Protein AF-G2H2E8-F1 (afdb_monomer)

Foldseek 3Di:
DKDKDLDVVVLVVVLVVQVPDPQKDWPDPVSGFDPDDPPDDDDPVVVVCVVVVGDMGMTDIDGHD

Solvent-accessible surface area (backbone atoms only — n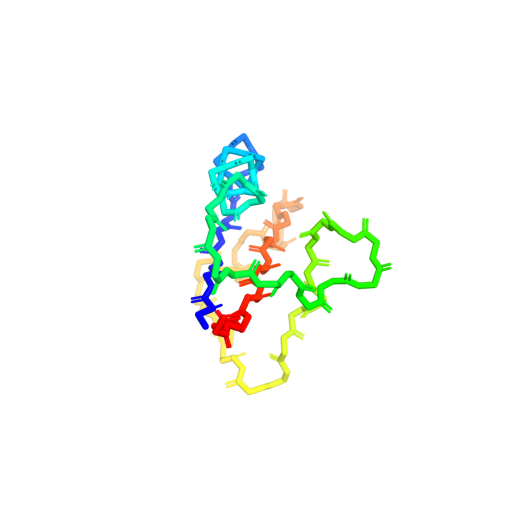ot comparable to full-atom values): 3940 Å² total; per-residue (Å²): 90,76,49,73,42,68,45,68,74,56,44,53,50,52,46,56,53,49,74,68,37,83,48,48,42,71,70,21,95,81,74,64,58,34,79,79,56,88,88,60,79,88,48,75,65,53,59,54,29,50,76,70,70,40,61,71,44,26,38,44,33,44,80,44,134

pLDDT: mean 90.36, std 6.88, range [71.5, 98.0]

Organism: NCBI:txid1005043

InterPro domains:
  IPR003358 tRNA (guanine-N-7)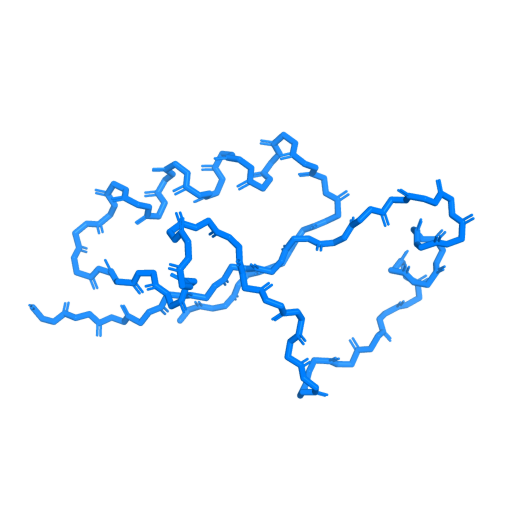 methyltransferase, Trmb type [PF02390] (2-59)
  IPR003358 tRNA (guanine-N-7) methyltransferase, Trmb type [PS51625] (1-63)
  IPR029063 S-adenosyl-L-methionine-dependent methyltransferase superfamily [G3DSA:3.40.50.150] (1-65)

Nearest PDB structures (foldseek):
  3dxy-assembly1_A  TM=8.393E-01  e=5.580E-09  Escherichia coli K-12
  3dxz-assembly1_A  TM=9.121E-01  e=5.665E-08  Escherichia coli K-12
  2vdv-assembly1_E  TM=7.566E-01  e=3.072E-02  Saccharomyces cerevisiae
  3ckk-assembly1_A  TM=6.888E-01  e=2.864E-02  Homo sapiens
  8h0n-assembly1_B  TM=6.912E-01  e=2.669E-02  Homo sapiens

Secondary structure (DSSP, 8-state):
-EEEES-HHHHHHHHHHHHHSTTEEE--TTSS-BPPPTTSPPPHHHHHHHHTT---EEEEEEE--

Radius of gyration: 12.43 Å; Cα contacts (8 Å, |Δi|>4): 89; chains: 1; bounding box: 25×18×34 Å

Sequence (65 aa):
FHMATDWQPYAKHMLAVMSAAKGYHNLSSHNDYVPRPDSRPITKFESRGQRLGHGVWDLMFVRQE

Structure (mmCIF, N/CA/C/O backbone):
data_AF-G2H2E8-F1
#
_entry.id   AF-G2H2E8-F1
#
loop_
_atom_site.group_PDB
_atom_site.id
_atom_site.type_symbol
_atom_site.label_atom_id
_atom_site.label_alt_id
_atom_site.label_comp_id
_atom_site.label_asym_id
_atom_site.label_entity_id
_atom_site.label_seq_id
_atom_site.pdbx_PDB_ins_code
_atom_site.Cartn_x
_atom_site.Cartn_y
_atom_site.Cartn_z
_atom_site.occupancy
_atom_site.B_iso_or_equiv
_atom_site.auth_seq_id
_atom_site.auth_comp_id
_atom_site.auth_asym_id
_atom_site.auth_atom_id
_atom_site.pdbx_PDB_model_num
ATOM 1 N N . PHE A 1 1 ? -9.722 2.969 2.280 1.00 93.38 1 PHE A N 1
ATOM 2 C CA . PHE A 1 1 ? -8.726 3.779 1.563 1.00 93.38 1 PHE A CA 1
ATOM 3 C C . PHE A 1 1 ? -7.715 2.849 0.917 1.00 93.38 1 PHE A C 1
ATOM 5 O O . PHE A 1 1 ? -7.085 2.071 1.619 1.00 93.38 1 PHE A O 1
ATOM 12 N N . HIS A 1 2 ? -7.632 2.865 -0.412 1.00 94.38 2 HIS A N 1
ATOM 13 C CA . HIS A 1 2 ? -6.746 2.000 -1.193 1.00 94.38 2 HIS A CA 1
ATOM 14 C C . HIS A 1 2 ? -5.820 2.882 -2.016 1.00 94.38 2 HIS A C 1
ATOM 16 O O . HIS A 1 2 ? -6.283 3.801 -2.690 1.00 94.38 2 HIS A O 1
ATOM 22 N N . MET A 1 3 ? -4.523 2.618 -1.924 1.00 93.81 3 MET A N 1
ATOM 23 C CA . MET A 1 3 ? -3.494 3.304 -2.689 1.00 93.81 3 MET A CA 1
ATOM 24 C C . MET A 1 3 ? -2.560 2.273 -3.317 1.00 93.81 3 MET A C 1
ATOM 26 O O . MET A 1 3 ? -2.381 1.187 -2.770 1.00 93.81 3 MET A O 1
ATOM 30 N N . ALA A 1 4 ? -1.937 2.627 -4.437 1.00 92.00 4 ALA A N 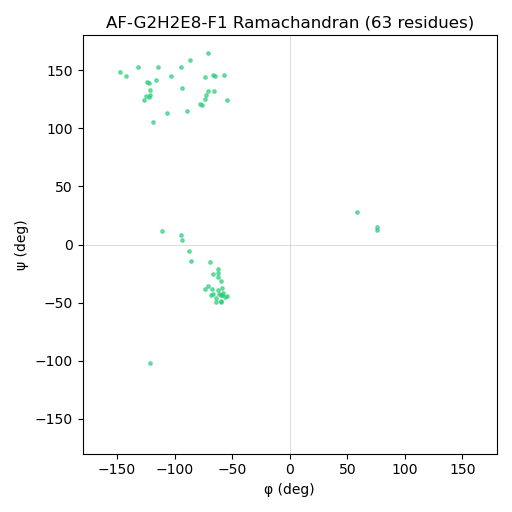1
ATOM 31 C CA . ALA A 1 4 ? -0.925 1.800 -5.075 1.00 92.00 4 ALA A CA 1
ATOM 32 C C . ALA A 1 4 ? 0.191 2.672 -5.657 1.00 92.00 4 ALA A C 1
ATOM 34 O O . ALA A 1 4 ? -0.071 3.776 -6.139 1.00 92.00 4 ALA A O 1
ATOM 35 N N . THR A 1 5 ? 1.426 2.180 -5.624 1.00 90.81 5 THR A N 1
ATOM 36 C CA . THR A 1 5 ? 2.582 2.843 -6.244 1.00 90.81 5 THR A CA 1
ATOM 37 C C . THR A 1 5 ? 3.580 1.812 -6.762 1.00 90.81 5 THR A C 1
ATOM 39 O O . THR A 1 5 ? 3.719 0.732 -6.195 1.00 90.81 5 THR A O 1
ATOM 42 N N . ASP A 1 6 ? 4.279 2.138 -7.843 1.00 89.00 6 ASP A N 1
ATOM 43 C CA . ASP A 1 6 ? 5.370 1.367 -8.449 1.00 89.00 6 ASP A CA 1
ATOM 44 C C . ASP A 1 6 ? 6.762 1.812 -7.956 1.00 89.00 6 ASP A C 1
ATOM 46 O O . ASP A 1 6 ? 7.790 1.346 -8.451 1.00 89.00 6 ASP A O 1
ATOM 50 N N . TRP A 1 7 ? 6.821 2.688 -6.945 1.00 89.06 7 TRP A N 1
ATOM 51 C CA . TRP A 1 7 ? 8.067 3.225 -6.406 1.00 89.06 7 TRP A CA 1
ATOM 52 C C . TRP A 1 7 ? 8.251 2.871 -4.925 1.00 89.06 7 TRP A C 1
ATOM 54 O O . TRP A 1 7 ? 7.637 3.462 -4.037 1.00 89.06 7 TRP A O 1
ATOM 64 N N . GLN A 1 8 ? 9.145 1.921 -4.635 1.00 91.44 8 GLN A N 1
ATOM 65 C CA . GLN A 1 8 ? 9.338 1.370 -3.285 1.00 91.44 8 GLN A CA 1
ATOM 66 C C . GLN A 1 8 ? 9.634 2.410 -2.182 1.00 91.44 8 GLN A C 1
ATOM 68 O O . GLN A 1 8 ? 9.059 2.292 -1.098 1.00 91.44 8 GLN A O 1
ATOM 73 N N . PRO A 1 9 ? 10.508 3.421 -2.378 1.00 94.94 9 PRO A N 1
ATOM 74 C CA . PRO A 1 9 ? 10.727 4.461 -1.372 1.00 94.94 9 PRO A CA 1
ATOM 75 C C . PRO A 1 9 ? 9.441 5.216 -1.040 1.00 94.94 9 PRO A C 1
ATOM 77 O O . PRO A 1 9 ? 9.188 5.519 0.126 1.00 94.94 9 PRO A O 1
ATOM 80 N N . TYR A 1 10 ? 8.602 5.463 -2.049 1.00 95.31 10 TYR A N 1
ATOM 81 C CA . TYR A 1 10 ? 7.334 6.138 -1.836 1.00 95.31 10 TYR A CA 1
ATOM 82 C C . TYR A 1 10 ? 6.318 5.224 -1.151 1.00 95.31 10 TYR A C 1
ATOM 84 O O . TYR A 1 10 ? 5.659 5.662 -0.214 1.00 95.31 10 TYR A O 1
ATOM 92 N N . ALA A 1 11 ? 6.286 3.934 -1.499 1.00 95.81 11 ALA A N 1
ATOM 93 C CA . ALA A 1 11 ? 5.484 2.931 -0.798 1.00 95.81 11 ALA A CA 1
ATOM 94 C C . ALA A 1 11 ? 5.810 2.880 0.706 1.00 95.81 11 ALA A C 1
ATOM 96 O O . ALA A 1 11 ? 4.905 2.901 1.54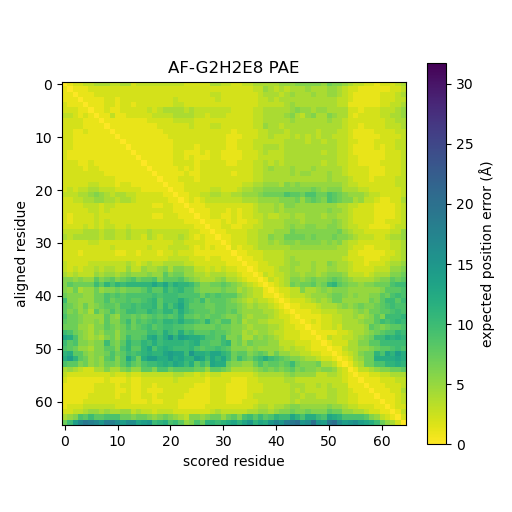1 1.00 95.81 11 ALA A O 1
ATOM 97 N N . LYS A 1 12 ? 7.104 2.896 1.061 1.00 96.94 12 LYS A N 1
ATOM 98 C CA . LYS A 1 12 ? 7.564 2.951 2.460 1.00 96.94 12 LYS A CA 1
ATOM 99 C C . LYS A 1 12 ? 7.104 4.228 3.164 1.00 96.94 12 LYS A C 1
ATOM 101 O O . LYS A 1 12 ? 6.667 4.168 4.310 1.00 96.94 12 LYS A O 1
ATOM 106 N N . HIS A 1 13 ? 7.180 5.371 2.484 1.00 98.00 13 HIS A N 1
ATOM 107 C CA . HIS A 1 13 ? 6.690 6.639 3.022 1.00 98.00 13 HIS A CA 1
ATOM 108 C C . HIS A 1 13 ? 5.169 6.611 3.246 1.00 98.00 13 HIS A C 1
ATOM 110 O O . HIS A 1 13 ? 4.697 6.995 4.313 1.00 98.00 13 HIS A O 1
ATOM 116 N N . MET A 1 14 ? 4.399 6.111 2.276 1.00 97.50 14 MET A N 1
ATOM 117 C CA . MET A 1 14 ? 2.943 5.964 2.389 1.00 97.50 14 MET A CA 1
ATOM 118 C C . MET A 1 14 ? 2.557 5.063 3.563 1.00 97.50 14 MET A C 1
ATOM 120 O O . MET A 1 14 ? 1.661 5.416 4.328 1.00 97.50 14 MET A O 1
ATOM 124 N N . LEU A 1 15 ? 3.261 3.940 3.736 1.00 97.69 15 LEU A N 1
ATOM 125 C CA . LEU A 1 15 ? 3.075 3.048 4.876 1.00 97.69 15 LEU A CA 1
ATOM 126 C C . LEU A 1 15 ? 3.339 3.773 6.200 1.00 97.69 15 LEU A C 1
ATOM 128 O O . LEU A 1 15 ? 2.503 3.721 7.094 1.00 97.69 15 LEU A O 1
ATOM 132 N N . ALA A 1 16 ? 4.460 4.490 6.318 1.00 97.75 16 ALA A N 1
ATOM 133 C CA . ALA A 1 16 ? 4.803 5.223 7.537 1.00 97.75 16 ALA A CA 1
ATOM 134 C C . ALA A 1 16 ? 3.745 6.280 7.903 1.00 97.75 16 ALA A C 1
ATOM 136 O O . ALA A 1 16 ? 3.344 6.376 9.062 1.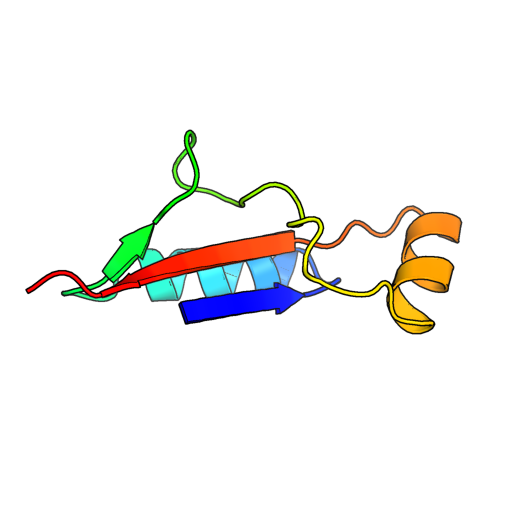00 97.75 16 ALA A O 1
ATOM 137 N N . VAL A 1 17 ? 3.258 7.034 6.911 1.00 97.56 17 VAL A N 1
ATOM 138 C CA . VAL A 1 17 ? 2.214 8.052 7.109 1.00 97.56 17 VAL A CA 1
ATOM 139 C C . VAL A 1 17 ? 0.902 7.415 7.561 1.00 97.56 17 VAL A C 1
ATOM 141 O O . VAL A 1 17 ? 0.317 7.853 8.551 1.00 97.56 17 VAL A O 1
ATOM 144 N N . MET A 1 18 ? 0.439 6.377 6.863 1.00 96.88 18 MET A N 1
ATOM 145 C CA . MET A 1 18 ? -0.852 5.759 7.168 1.00 96.88 18 MET A CA 1
ATOM 146 C C . MET A 1 18 ? -0.844 4.974 8.476 1.00 96.88 18 MET A C 1
ATOM 148 O O . MET A 1 18 ? -1.831 5.017 9.202 1.00 96.88 18 MET A O 1
ATOM 152 N N . SER A 1 19 ? 0.261 4.311 8.814 1.00 95.50 19 SER A N 1
ATOM 153 C CA . SER A 1 19 ? 0.402 3.609 10.093 1.00 95.50 19 SER A CA 1
ATOM 154 C C . SER A 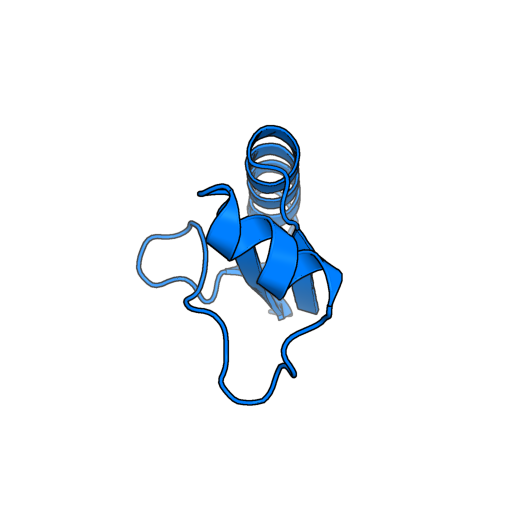1 19 ? 0.429 4.561 11.294 1.00 95.50 19 SER A C 1
ATOM 156 O O . SER A 1 19 ? 0.064 4.161 12.395 1.00 95.50 19 SER A O 1
ATOM 158 N N . ALA A 1 20 ? 0.836 5.822 11.104 1.00 96.25 20 ALA A N 1
ATOM 159 C CA . ALA A 1 20 ? 0.777 6.853 12.143 1.00 96.25 20 ALA A CA 1
ATOM 160 C C . ALA A 1 20 ? -0.587 7.572 12.216 1.00 96.25 20 ALA A C 1
ATOM 162 O O . ALA A 1 20 ? -0.863 8.283 13.187 1.00 96.25 20 ALA A O 1
ATOM 163 N N . ALA A 1 21 ? -1.440 7.423 11.198 1.00 95.06 21 ALA A N 1
ATOM 164 C CA . ALA A 1 21 ? -2.723 8.107 11.123 1.00 95.06 21 ALA A CA 1
ATOM 165 C C . ALA A 1 21 ? -3.757 7.455 12.057 1.00 95.06 21 ALA A C 1
ATOM 167 O O . ALA A 1 21 ? -4.127 6.293 11.900 1.00 95.06 21 ALA A O 1
ATOM 168 N N . LYS A 1 22 ? -4.274 8.229 13.017 1.00 94.50 22 LYS A N 1
ATOM 169 C CA . LYS A 1 22 ? -5.360 7.781 13.902 1.00 94.50 22 LYS A CA 1
ATOM 170 C C . LYS A 1 22 ? -6.644 7.532 13.107 1.00 94.50 22 LYS A C 1
ATOM 172 O O . LYS A 1 22 ? -6.948 8.263 12.166 1.00 94.50 22 LYS A O 1
ATOM 177 N N . GLY A 1 23 ? -7.404 6.522 13.522 1.00 95.00 23 GLY A N 1
ATOM 178 C CA . GLY A 1 23 ? -8.666 6.146 12.882 1.00 95.00 23 GLY A CA 1
ATOM 179 C C . GLY A 1 23 ? -8.498 5.401 11.557 1.00 95.00 23 GLY A C 1
ATOM 180 O O . GLY A 1 23 ? -9.456 5.279 10.798 1.00 95.00 23 GLY A O 1
ATOM 181 N N . TYR A 1 24 ? -7.296 4.902 11.257 1.00 96.31 24 TYR A N 1
ATOM 182 C CA . TYR A 1 24 ? -7.050 3.992 10.145 1.00 96.31 24 TYR A CA 1
ATOM 183 C C . TYR A 1 24 ? -6.421 2.694 10.639 1.00 96.31 24 TYR A C 1
ATOM 185 O O . TYR A 1 24 ? -5.526 2.697 11.479 1.00 96.31 24 TYR A O 1
ATOM 193 N N . HIS A 1 25 ? -6.872 1.583 10.069 1.00 96.06 25 HIS A N 1
ATOM 194 C CA . HIS A 1 25 ? -6.355 0.250 10.345 1.00 96.06 25 HIS A CA 1
ATOM 195 C C . HIS A 1 25 ? -5.858 -0.396 9.060 1.00 96.06 25 HIS A C 1
ATOM 197 O O . HIS A 1 25 ? -6.589 -0.431 8.067 1.00 96.06 25 HIS A O 1
ATOM 203 N N . ASN A 1 26 ? -4.612 -0.873 9.077 1.00 96.50 26 ASN A N 1
ATOM 204 C CA . ASN A 1 26 ? -4.000 -1.550 7.939 1.00 96.50 26 ASN A CA 1
ATOM 205 C C . ASN A 1 26 ? -4.645 -2.930 7.749 1.00 96.50 26 ASN A C 1
ATOM 207 O O . ASN A 1 26 ? -4.774 -3.685 8.705 1.00 96.50 26 ASN A O 1
ATOM 211 N N . LEU A 1 27 ? -5.031 -3.262 6.517 1.00 95.94 27 LEU A N 1
ATOM 212 C CA . LEU A 1 27 ? -5.583 -4.572 6.168 1.00 95.94 27 LEU A CA 1
ATOM 213 C C . LEU A 1 27 ? -4.509 -5.613 5.808 1.00 95.94 27 LEU A C 1
ATOM 215 O O . LEU A 1 27 ? -4.849 -6.773 5.577 1.00 95.94 27 LEU A O 1
ATOM 219 N N . SER A 1 28 ? -3.229 -5.233 5.733 1.00 96.31 28 SER A N 1
ATOM 220 C CA . SER A 1 28 ? -2.142 -6.200 5.542 1.00 96.31 28 SER A CA 1
ATOM 221 C C . SER A 1 28 ? -2.004 -7.122 6.755 1.00 96.31 28 SER A C 1
ATOM 223 O O . SER A 1 28 ? -1.875 -6.663 7.889 1.00 96.31 28 SER A O 1
ATOM 225 N N . SER A 1 29 ?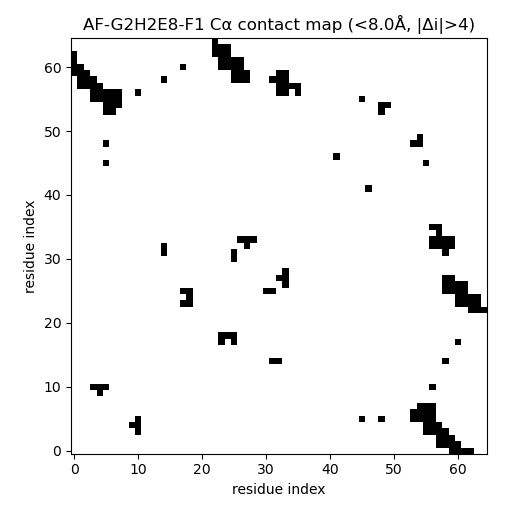 -1.908 -8.431 6.504 1.00 93.81 29 SER A N 1
ATOM 226 C CA . SER A 1 29 ? -1.630 -9.440 7.535 1.00 93.81 29 SER A CA 1
ATOM 227 C C . SER A 1 29 ? -0.267 -9.260 8.218 1.00 93.81 29 SER A C 1
ATOM 229 O O . SER A 1 29 ? -0.078 -9.759 9.323 1.00 93.81 29 SER A O 1
ATOM 231 N N . HIS A 1 30 ? 0.674 -8.558 7.577 1.00 94.19 30 HIS A N 1
ATOM 232 C CA . HIS A 1 30 ? 2.030 -8.323 8.089 1.00 94.19 30 HIS A CA 1
ATOM 233 C C . HIS A 1 30 ? 2.260 -6.850 8.473 1.00 94.19 30 HIS A C 1
ATOM 235 O O . HIS A 1 30 ? 3.393 -6.453 8.738 1.00 94.19 30 HIS A O 1
ATOM 241 N N . ASN A 1 31 ? 1.195 -6.038 8.537 1.00 94.25 31 ASN A N 1
ATOM 242 C CA . ASN A 1 31 ? 1.254 -4.590 8.783 1.00 94.25 31 ASN A CA 1
ATOM 243 C C . ASN A 1 31 ? 2.098 -3.803 7.761 1.00 94.25 31 ASN A C 1
ATOM 245 O O . ASN A 1 31 ? 2.628 -2.737 8.077 1.00 94.25 31 ASN A O 1
ATOM 249 N N . ASP A 1 32 ? 2.201 -4.302 6.532 1.00 95.31 32 ASP A N 1
ATOM 250 C CA . ASP A 1 32 ? 2.949 -3.686 5.439 1.00 95.31 32 ASP A CA 1
ATOM 251 C C . ASP A 1 32 ? 2.051 -3.389 4.223 1.00 95.31 32 ASP A C 1
ATOM 253 O O . ASP A 1 32 ? 1.289 -2.419 4.236 1.00 95.31 32 ASP A O 1
ATOM 257 N N . TYR A 1 33 ? 2.115 -4.219 3.189 1.00 95.38 33 TYR A N 1
ATOM 258 C CA . TYR A 1 33 ? 1.431 -4.094 1.915 1.00 95.38 33 TYR A CA 1
ATOM 259 C C . TYR A 1 33 ? 0.427 -5.232 1.770 1.00 95.38 33 TYR A C 1
ATOM 261 O O . TYR A 1 33 ? 0.601 -6.319 2.319 1.00 95.38 33 TYR A O 1
ATOM 269 N N . VAL A 1 34 ? -0.629 -4.993 1.007 1.00 94.81 34 VAL A N 1
ATOM 270 C CA . VAL A 1 34 ? -1.583 -6.043 0.656 1.00 94.81 34 VAL A CA 1
ATOM 271 C C . VAL A 1 34 ? -1.214 -6.650 -0.695 1.00 94.81 34 VAL A C 1
ATOM 273 O O . VAL A 1 34 ? -0.631 -5.962 -1.541 1.00 94.81 34 VAL A O 1
ATOM 276 N N . PRO A 1 35 ? -1.562 -7.925 -0.942 1.00 91.44 35 PRO A N 1
ATOM 277 C CA . PRO A 1 35 ? -1.549 -8.436 -2.300 1.00 91.44 35 PRO A CA 1
ATOM 278 C C . PRO A 1 35 ? -2.462 -7.572 -3.172 1.00 91.44 35 PRO A C 1
ATOM 280 O O . PRO A 1 35 ? -3.494 -7.065 -2.726 1.00 91.44 35 PRO A O 1
ATOM 283 N N . ARG A 1 36 ? -2.072 -7.416 -4.436 1.00 88.31 36 ARG A N 1
ATOM 284 C CA . ARG A 1 36 ? -2.889 -6.735 -5.434 1.00 88.31 36 ARG A CA 1
ATOM 285 C C . ARG A 1 36 ? -4.284 -7.384 -5.478 1.00 88.31 36 ARG A C 1
ATOM 287 O O . ARG A 1 36 ? -4.359 -8.584 -5.734 1.00 88.31 36 ARG A O 1
ATOM 294 N N . PRO A 1 37 ? -5.375 -6.624 -5.286 1.00 87.31 37 PRO A N 1
ATOM 295 C CA . PRO A 1 37 ? -6.719 -7.177 -5.379 1.00 87.31 37 PRO A CA 1
ATOM 296 C C . PRO A 1 37 ? -7.102 -7.448 -6.840 1.00 87.31 37 PRO A C 1
ATOM 298 O O . PRO A 1 37 ? -6.783 -6.652 -7.729 1.00 87.31 37 PRO A O 1
ATOM 301 N N . ASP A 1 38 ? -7.858 -8.522 -7.079 1.00 84.75 38 ASP A N 1
ATOM 302 C CA . ASP A 1 38 ? -8.337 -8.901 -8.421 1.00 84.75 38 ASP A CA 1
ATOM 303 C C . ASP A 1 38 ? -9.253 -7.840 -9.051 1.00 84.75 38 ASP A C 1
ATOM 305 O O . ASP A 1 38 ? -9.346 -7.718 -10.271 1.00 84.75 38 ASP A O 1
ATOM 309 N N . SER A 1 39 ? -9.902 -7.021 -8.219 1.00 83.50 39 SER A N 1
ATOM 310 C CA . SER A 1 39 ? -10.754 -5.913 -8.658 1.00 83.50 39 S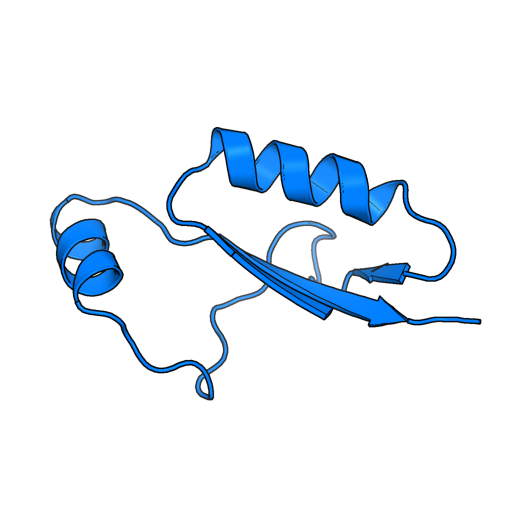ER A CA 1
ATOM 311 C C . SER A 1 39 ? -9.979 -4.753 -9.289 1.00 83.50 39 SER A C 1
ATOM 313 O O . SER A 1 39 ? -10.588 -3.905 -9.945 1.00 83.50 39 SER A O 1
ATOM 315 N N . ARG A 1 40 ? -8.649 -4.683 -9.113 1.00 82.50 40 ARG A N 1
ATOM 316 C CA . ARG A 1 40 ? -7.828 -3.615 -9.686 1.00 82.50 40 ARG A CA 1
ATOM 317 C C . ARG A 1 40 ? -7.360 -4.017 -11.091 1.00 82.50 40 ARG A C 1
ATOM 319 O O . ARG A 1 40 ? -6.550 -4.938 -11.206 1.00 82.50 40 ARG A O 1
ATOM 326 N N . PRO A 1 41 ? -7.775 -3.324 -12.167 1.00 84.25 41 PRO A N 1
ATOM 327 C CA . PRO A 1 41 ? -7.311 -3.622 -13.523 1.00 84.25 41 PRO A CA 1
ATOM 328 C C . PRO A 1 41 ? -5.816 -3.315 -13.698 1.00 84.25 41 PRO A C 1
ATOM 330 O O . PRO A 1 41 ? -5.273 -2.397 -13.076 1.00 84.25 41 PRO A O 1
ATOM 333 N N . ILE A 1 42 ? -5.119 -4.108 -14.520 1.00 83.75 42 ILE A N 1
ATOM 334 C CA . ILE A 1 42 ? -3.692 -3.902 -14.829 1.00 83.75 42 ILE A CA 1
ATOM 335 C C . ILE A 1 42 ? -3.567 -2.699 -15.753 1.00 83.75 42 ILE A C 1
ATOM 337 O O . ILE A 1 42 ? -4.173 -2.663 -16.824 1.00 83.75 42 ILE A O 1
ATOM 341 N N . THR A 1 43 ? -2.758 -1.719 -15.357 1.00 82.31 43 THR A N 1
ATOM 342 C CA . THR A 1 43 ? -2.459 -0.584 -16.236 1.00 82.31 43 THR A CA 1
ATOM 343 C C . THR A 1 43 ? -1.272 -0.896 -17.151 1.00 82.31 43 THR A C 1
ATOM 345 O O . THR A 1 43 ? -0.428 -1.748 -16.862 1.00 82.31 43 THR A O 1
ATOM 348 N N . LYS A 1 44 ? -1.158 -0.165 -18.268 1.00 82.44 44 LYS A N 1
ATOM 349 C CA . LYS A 1 44 ? -0.024 -0.306 -19.200 1.00 82.44 44 LYS A CA 1
ATOM 350 C C . LYS A 1 44 ? 1.329 -0.015 -18.526 1.00 82.44 44 LYS A C 1
ATOM 352 O O . LYS A 1 44 ? 2.330 -0.623 -18.902 1.00 82.44 44 LYS A O 1
ATOM 357 N N . PHE A 1 45 ? 1.356 0.875 -17.529 1.00 78.00 45 PHE A N 1
ATOM 358 C CA . PHE A 1 45 ? 2.561 1.216 -16.765 1.00 78.00 45 PHE A CA 1
ATOM 359 C C . PHE A 1 45 ? 3.029 0.047 -15.902 1.00 78.00 45 PHE A C 1
ATOM 361 O O . PHE A 1 45 ? 4.206 -0.295 -15.931 1.00 78.00 45 PHE A O 1
ATOM 368 N N . GLU A 1 46 ? 2.101 -0.639 -15.236 1.00 79.69 46 GLU A N 1
ATOM 369 C CA . GLU A 1 46 ? 2.423 -1.813 -14.421 1.00 79.69 46 GLU A CA 1
ATOM 370 C C . GLU A 1 46 ? 2.890 -2.993 -15.264 1.00 79.69 46 GLU A C 1
ATOM 372 O O . GLU A 1 46 ? 3.826 -3.682 -14.880 1.00 79.69 46 GLU A O 1
ATOM 377 N N . SER A 1 47 ? 2.286 -3.212 -16.437 1.00 81.81 47 SER A N 1
ATOM 378 C CA . SER A 1 47 ? 2.735 -4.272 -17.346 1.00 81.81 47 SER A CA 1
ATOM 379 C C . SER A 1 47 ? 4.172 -4.027 -17.825 1.00 81.81 47 SER A C 1
ATOM 381 O O . SER A 1 47 ? 4.979 -4.956 -17.886 1.00 81.81 47 SER A O 1
ATOM 383 N N . ARG A 1 48 ? 4.532 -2.765 -18.107 1.00 82.38 48 ARG A N 1
ATOM 384 C CA . ARG A 1 48 ? 5.921 -2.382 -18.399 1.00 82.38 48 ARG A CA 1
ATOM 385 C C . ARG A 1 48 ? 6.820 -2.535 -17.167 1.00 82.38 48 ARG A C 1
ATOM 387 O O . ARG A 1 48 ? 7.926 -3.044 -17.308 1.00 82.38 48 ARG A O 1
ATOM 394 N N . GLY A 1 49 ? 6.346 -2.128 -15.991 1.00 79.06 49 GLY A N 1
ATOM 395 C CA . GLY A 1 49 ? 7.064 -2.240 -14.723 1.00 79.06 49 GLY A CA 1
ATOM 396 C C . GLY A 1 49 ? 7.413 -3.687 -14.382 1.00 79.06 49 GLY A C 1
ATOM 397 O O . GLY A 1 49 ? 8.582 -3.995 -14.182 1.00 79.06 49 GLY A O 1
ATOM 398 N N . GLN A 1 50 ? 6.439 -4.596 -14.457 1.00 78.81 50 GLN A N 1
ATOM 399 C CA . GLN A 1 50 ? 6.633 -6.032 -14.236 1.00 78.81 50 GLN A CA 1
ATOM 400 C C . GLN A 1 50 ? 7.673 -6.629 -15.188 1.00 78.81 50 GLN A C 1
ATOM 402 O O . GLN A 1 50 ? 8.528 -7.398 -14.755 1.00 78.81 50 GLN A O 1
ATOM 407 N N . ARG A 1 51 ? 7.660 -6.238 -16.472 1.00 81.56 51 ARG A N 1
ATOM 408 C CA . ARG A 1 51 ? 8.680 -6.675 -17.447 1.00 81.56 51 ARG A CA 1
ATOM 409 C C . ARG A 1 51 ? 10.093 -6.208 -17.090 1.00 81.56 51 ARG A C 1
ATOM 411 O O . ARG A 1 51 ? 11.052 -6.868 -17.469 1.00 81.56 51 ARG A O 1
ATOM 418 N N . LEU A 1 52 ? 10.217 -5.085 -16.389 1.00 79.44 52 LEU A N 1
ATOM 419 C CA . LEU A 1 52 ? 11.487 -4.519 -15.925 1.00 79.44 52 LEU A CA 1
ATOM 420 C C . LEU A 1 52 ? 11.846 -4.956 -14.492 1.00 79.44 52 LEU A C 1
ATOM 422 O O . LEU A 1 52 ? 12.846 -4.495 -13.949 1.00 79.44 52 LEU A O 1
ATOM 426 N N . GLY A 1 53 ? 11.046 -5.832 -13.8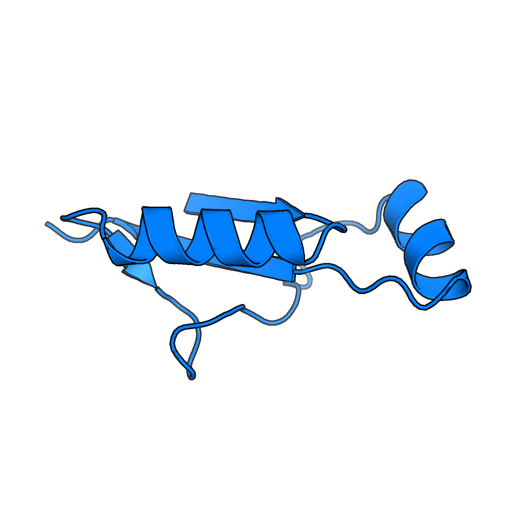72 1.00 75.62 53 GLY A N 1
ATOM 427 C CA . GLY A 1 53 ? 11.241 -6.273 -12.487 1.00 75.62 53 GLY A CA 1
ATOM 428 C C . GLY A 1 53 ? 10.828 -5.239 -11.434 1.00 75.62 53 GLY A C 1
ATOM 429 O O . GLY A 1 53 ? 11.155 -5.395 -10.259 1.00 75.62 53 GLY A O 1
ATOM 430 N N . HIS A 1 54 ? 10.111 -4.184 -11.825 1.00 77.75 54 HIS A N 1
ATOM 431 C CA . HIS A 1 54 ? 9.525 -3.231 -10.888 1.00 77.75 54 HIS A CA 1
ATOM 432 C C . HIS A 1 54 ? 8.255 -3.827 -10.273 1.00 77.75 54 HIS A C 1
ATOM 434 O O . HIS A 1 54 ? 7.308 -4.186 -10.978 1.00 77.75 54 HIS A O 1
ATOM 440 N N . GLY A 1 55 ? 8.257 -3.949 -8.945 1.00 83.88 55 GLY A N 1
ATOM 441 C CA . GLY A 1 55 ? 7.076 -4.319 -8.175 1.00 83.88 55 GLY A CA 1
ATOM 442 C C . GLY A 1 55 ? 6.044 -3.195 -8.138 1.00 83.88 55 GLY A C 1
ATOM 443 O O . GLY A 1 55 ? 6.342 -2.040 -8.437 1.00 83.88 55 GLY A O 1
ATOM 444 N N . VAL A 1 56 ? 4.825 -3.545 -7.742 1.00 90.00 56 VAL A N 1
ATOM 445 C CA . VAL A 1 56 ? 3.783 -2.584 -7.375 1.00 90.00 56 VAL A CA 1
ATOM 446 C C . VAL A 1 56 ? 3.378 -2.894 -5.947 1.00 90.00 56 VAL A C 1
ATOM 448 O O . VAL A 1 56 ? 3.171 -4.056 -5.597 1.00 90.00 56 VAL A O 1
ATOM 451 N N . TRP A 1 57 ? 3.294 -1.855 -5.129 1.00 92.81 57 TRP A N 1
ATOM 452 C CA . TRP A 1 57 ? 2.918 -1.938 -3.728 1.00 92.81 57 TRP A CA 1
ATOM 453 C C . TRP A 1 57 ? 1.508 -1.400 -3.569 1.00 92.81 57 TRP A C 1
ATOM 455 O O . TRP A 1 57 ? 1.273 -0.206 -3.760 1.00 92.81 57 TRP A O 1
ATOM 465 N N . ASP A 1 58 ? 0.581 -2.283 -3.221 1.00 94.75 58 ASP A N 1
ATOM 466 C CA . ASP A 1 58 ? -0.787 -1.939 -2.860 1.00 94.75 58 ASP A CA 1
ATOM 467 C C . ASP A 1 58 ? -0.882 -1.790 -1.328 1.00 94.75 58 ASP A C 1
ATOM 469 O O . ASP A 1 58 ? -0.369 -2.610 -0.566 1.00 94.75 58 ASP A O 1
ATOM 473 N N . LEU A 1 59 ? -1.536 -0.726 -0.860 1.00 96.06 59 LEU A N 1
ATOM 474 C CA . LEU A 1 59 ? -1.818 -0.468 0.552 1.00 96.06 59 LEU A CA 1
ATOM 475 C C . LEU A 1 59 ? -3.321 -0.273 0.729 1.00 96.06 59 LEU A C 1
ATOM 477 O O . LEU A 1 59 ? -3.922 0.574 0.061 1.00 96.06 59 LEU A O 1
ATOM 481 N N . MET A 1 60 ? -3.930 -1.013 1.653 1.00 95.94 60 MET A N 1
ATOM 482 C CA . MET A 1 60 ? -5.351 -0.878 1.967 1.00 95.94 60 MET A CA 1
ATOM 483 C C . MET A 1 60 ? -5.548 -0.649 3.460 1.00 95.94 60 MET A C 1
ATOM 485 O O . MET A 1 60 ? -5.123 -1.447 4.287 1.00 95.94 60 MET A O 1
ATOM 489 N N . PHE A 1 61 ? -6.229 0.444 3.785 1.00 96.50 61 PHE A N 1
ATOM 490 C CA . PHE A 1 61 ? -6.590 0.823 5.143 1.00 96.50 61 PHE A CA 1
ATOM 491 C C . PHE A 1 61 ? -8.099 1.002 5.248 1.00 96.50 61 PHE A C 1
ATOM 493 O O . PHE A 1 61 ? -8.722 1.588 4.359 1.00 96.50 61 PHE A O 1
ATOM 500 N N . VAL A 1 62 ? -8.698 0.561 6.345 1.00 96.75 62 VAL A N 1
ATOM 501 C CA . VAL A 1 62 ? -10.101 0.855 6.669 1.00 96.75 62 VAL A CA 1
ATOM 502 C C . VAL A 1 62 ? -10.164 1.934 7.731 1.00 96.75 62 VAL A C 1
ATOM 504 O O . VAL A 1 62 ? -9.288 2.009 8.588 1.00 96.75 62 VAL A O 1
ATOM 507 N N . ARG A 1 63 ? -11.179 2.797 7.650 1.00 95.25 63 ARG A N 1
ATOM 508 C CA . ARG A 1 63 ? -11.428 3.772 8.707 1.00 95.25 63 ARG A CA 1
ATOM 509 C C . ARG A 1 63 ? -12.004 3.025 9.909 1.00 95.25 63 ARG A C 1
ATOM 511 O O . ARG A 1 63 ? -12.957 2.269 9.738 1.00 95.25 63 ARG A O 1
ATOM 518 N N . GLN A 1 64 ? -11.417 3.227 11.077 1.00 88.12 64 GLN A N 1
ATOM 519 C CA . GLN A 1 64 ? -11.944 2.774 12.360 1.00 88.12 64 GLN A CA 1
ATOM 520 C C . GLN A 1 64 ? -12.262 4.013 13.200 1.00 88.12 64 GLN A C 1
ATOM 522 O O . GLN A 1 64 ? -11.572 5.027 13.079 1.00 88.12 64 GLN A O 1
ATOM 527 N N . GLU A 1 65 ? -13.358 3.958 13.951 1.00 71.50 65 GLU A N 1
ATOM 528 C CA . GLU A 1 65 ? -13.772 5.034 14.860 1.00 71.50 65 GLU A CA 1
ATOM 529 C C . GLU A 1 65 ? -12.878 5.108 16.101 1.00 71.50 65 GLU A C 1
ATOM 531 O O . GLU A 1 65 ? -12.419 4.039 16.568 1.00 71.50 65 GLU A O 1
#

Mean predicted aligned error: 3.98 Å